Protein AF-A0A371AX26-F1 (afdb_monomer)

InterPro domains:
  IPR028916 Tox-GHH domain [PF15636] (9-78)

Mean predicted aligned error: 9.91 Å

Foldseek 3Di:
DPPLDPLLVQLQLVLLVVQLVLLQVQKHLDQADQQQSVCCVPPSFGADPVRHTWGFAQQFACVVCVVCSNHNQSTDTGDPVLNCLQQVNDPVRGHQADQDPVVSDGDHPPPDDYDGRDMGRHPDRDNPPPDPVVPDDDDDDDDDDDDDDD

Sequence (150 aa):
MSRRTSEASKAIREAWVTEQQLVLEGKGTRDWTPEQQQSIIDKGKSYDDEGKAFEGHHMKSAEAYPEYQGHSKNIQFLSRIEHQEAYGGSYRNHTNGYYDSETHLTIDFGENIYIPCEVIALSNPVTCLSFNEIIEEKPLEQKLERKTNY

pLDDT: mean 82.59, std 17.03, range [38.44, 97.25]

Organism: NCBI:txid1812858

Structure (mmCIF, N/CA/C/O backbone):
data_AF-A0A371AX26-F1
#
_entry.id   AF-A0A371AX26-F1
#
loop_
_atom_site.group_PDB
_atom_site.id
_atom_site.type_symbol
_atom_site.label_atom_id
_atom_site.label_alt_id
_atom_site.label_comp_id
_atom_site.label_asym_id
_atom_site.label_entity_id
_atom_site.label_seq_id
_atom_site.pdbx_PDB_ins_code
_atom_site.Cartn_x
_atom_site.Cartn_y
_atom_site.Cartn_z
_atom_site.occupancy
_atom_site.B_iso_or_equiv
_atom_site.auth_seq_id
_atom_site.auth_comp_id
_atom_site.auth_asym_id
_atom_site.auth_atom_id
_atom_site.pdbx_PDB_model_num
ATOM 1 N N . MET A 1 1 ? 2.929 11.526 -19.292 1.00 38.44 1 MET A N 1
ATOM 2 C CA . MET A 1 1 ? 1.720 10.899 -18.718 1.00 38.44 1 MET A CA 1
ATOM 3 C C . MET A 1 1 ? 2.086 9.465 -18.388 1.00 38.44 1 MET A C 1
ATOM 5 O O . MET A 1 1 ? 2.313 8.710 -19.324 1.00 38.44 1 MET A O 1
ATOM 9 N N . SER A 1 2 ? 2.225 9.115 -17.107 1.00 46.66 2 SER A N 1
ATOM 10 C CA . SER A 1 2 ? 2.471 7.722 -16.711 1.00 46.66 2 SER A CA 1
ATOM 11 C C . SER A 1 2 ? 1.235 6.901 -17.094 1.00 46.66 2 SER A C 1
ATOM 13 O O . SER A 1 2 ? 0.132 7.170 -16.611 1.00 46.66 2 SER A O 1
ATOM 15 N N . ARG A 1 3 ? 1.376 5.977 -18.052 1.00 53.19 3 ARG A N 1
ATOM 16 C CA . ARG A 1 3 ? 0.290 5.073 -18.454 1.00 53.19 3 ARG A CA 1
ATOM 17 C C . ARG A 1 3 ? 0.125 4.031 -17.351 1.00 53.19 3 ARG A C 1
ATOM 19 O O . ARG A 1 3 ? 0.683 2.946 -17.448 1.00 53.19 3 ARG A O 1
ATOM 26 N N . ARG A 1 4 ? -0.643 4.351 -16.303 1.00 61.75 4 ARG A N 1
ATOM 27 C CA . ARG A 1 4 ? -1.151 3.319 -15.388 1.00 61.75 4 ARG A CA 1
ATOM 28 C C . ARG A 1 4 ? -1.922 2.298 -16.224 1.00 61.75 4 ARG A C 1
ATOM 30 O O . ARG A 1 4 ? -2.920 2.638 -16.856 1.00 61.75 4 ARG A O 1
ATOM 37 N N . THR A 1 5 ? -1.422 1.072 -16.268 1.00 79.81 5 THR A N 1
ATOM 38 C CA . THR A 1 5 ? -2.065 -0.032 -16.979 1.00 79.81 5 THR A CA 1
ATOM 39 C C . THR A 1 5 ? -3.224 -0.592 -16.150 1.00 79.81 5 THR A C 1
ATOM 41 O O . THR A 1 5 ? -3.363 -0.308 -14.951 1.00 79.81 5 THR A O 1
ATOM 44 N N . SER A 1 6 ? -4.076 -1.402 -16.785 1.00 85.44 6 SER A N 1
ATOM 45 C CA . SER A 1 6 ? -5.103 -2.177 -16.079 1.00 85.44 6 SER A CA 1
ATOM 46 C C . SER A 1 6 ? -4.484 -3.063 -14.995 1.00 85.44 6 SER A C 1
ATOM 48 O O . SER A 1 6 ? -5.021 -3.124 -13.892 1.00 85.44 6 SER A O 1
ATOM 50 N N . GLU A 1 7 ? -3.325 -3.663 -15.281 1.00 87.81 7 GLU A N 1
ATOM 51 C CA . GLU A 1 7 ? -2.586 -4.532 -14.361 1.00 87.81 7 GLU A CA 1
ATOM 52 C C . GLU A 1 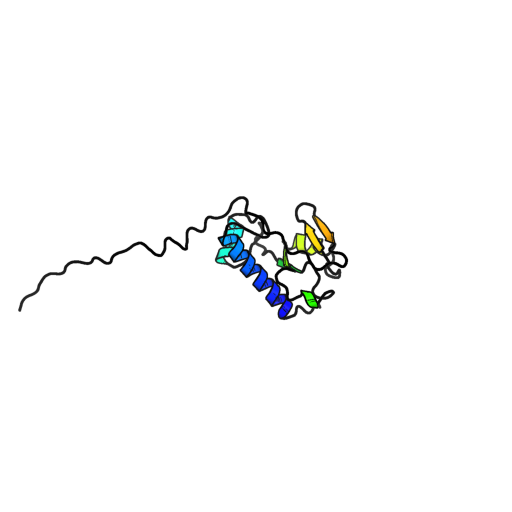7 ? -2.070 -3.770 -13.139 1.00 87.81 7 GLU A C 1
ATOM 54 O O . GLU A 1 7 ? -2.279 -4.211 -12.013 1.00 87.81 7 GLU A O 1
ATOM 59 N N . ALA A 1 8 ? -1.496 -2.577 -13.326 1.00 87.69 8 ALA A N 1
ATOM 60 C CA . ALA A 1 8 ? -1.052 -1.742 -12.209 1.00 87.69 8 ALA A CA 1
ATOM 61 C C . ALA A 1 8 ? -2.208 -1.346 -11.280 1.00 87.69 8 ALA A C 1
ATOM 63 O O . ALA A 1 8 ? -2.081 -1.350 -10.056 1.00 87.69 8 ALA A O 1
ATOM 64 N N . SER A 1 9 ? -3.367 -1.034 -11.863 1.00 90.25 9 SER A N 1
ATOM 65 C CA . SER A 1 9 ? -4.567 -0.704 -11.090 1.00 90.25 9 SER A CA 1
ATOM 66 C C . SER A 1 9 ? -5.140 -1.925 -10.367 1.00 90.25 9 SER A C 1
ATOM 68 O O . SER A 1 9 ? -5.666 -1.794 -9.263 1.00 90.25 9 SER A O 1
ATOM 70 N N . LYS A 1 10 ? -5.048 -3.108 -10.982 1.00 92.69 10 LYS A N 1
ATOM 71 C CA . LYS A 1 10 ? -5.467 -4.383 -10.396 1.00 92.69 10 LYS A CA 1
ATOM 72 C C . LYS A 1 10 ? -4.582 -4.763 -9.207 1.00 92.69 10 LYS A C 1
ATOM 74 O O . LYS A 1 10 ? -5.131 -5.047 -8.149 1.00 92.69 10 LYS A O 1
ATOM 79 N N . ALA A 1 11 ? -3.261 -4.641 -9.337 1.00 94.06 11 ALA A N 1
ATOM 80 C CA . ALA A 1 11 ? -2.304 -4.913 -8.264 1.00 94.06 11 ALA A CA 1
ATOM 81 C C . ALA A 1 11 ? -2.597 -4.105 -6.992 1.00 94.06 11 ALA A C 1
ATOM 83 O O . ALA A 1 11 ? -2.618 -4.661 -5.898 1.00 94.06 11 ALA A O 1
ATOM 84 N N . ILE A 1 12 ? -2.899 -2.808 -7.134 1.00 94.19 12 ILE A N 1
ATOM 85 C CA . ILE A 1 12 ? -3.250 -1.940 -5.999 1.00 94.19 12 ILE A CA 1
ATOM 86 C C . ILE A 1 12 ? -4.543 -2.408 -5.320 1.00 94.19 12 ILE A C 1
ATOM 88 O O . ILE A 1 12 ? -4.633 -2.404 -4.095 1.00 94.19 12 ILE A O 1
ATOM 92 N N . ARG A 1 13 ? -5.560 -2.806 -6.095 1.00 94.62 13 ARG A N 1
ATOM 93 C CA . ARG A 1 13 ? -6.820 -3.314 -5.525 1.00 94.62 13 ARG A CA 1
ATOM 94 C C . ARG A 1 13 ? -6.598 -4.622 -4.776 1.00 94.62 13 ARG A C 1
ATOM 96 O O . ARG A 1 13 ? -7.100 -4.770 -3.672 1.00 94.62 13 ARG A O 1
ATOM 103 N N . GLU A 1 14 ? -5.842 -5.544 -5.363 1.00 96.00 14 GLU A N 1
ATOM 104 C CA . GLU A 1 14 ? -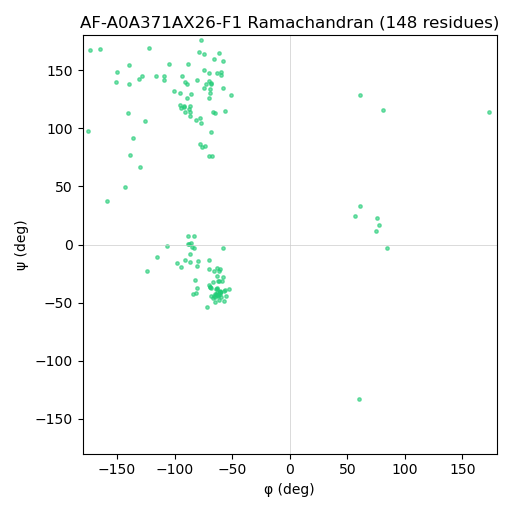5.504 -6.823 -4.735 1.00 96.00 14 GLU A CA 1
ATOM 105 C C . GLU A 1 14 ? -4.672 -6.633 -3.462 1.00 96.00 14 GLU A C 1
ATOM 107 O O . GLU A 1 14 ? -4.901 -7.332 -2.476 1.00 96.00 14 GLU A O 1
ATOM 112 N N . ALA A 1 15 ? -3.761 -5.656 -3.452 1.00 96.50 15 ALA A N 1
ATOM 113 C CA . ALA A 1 15 ? -3.012 -5.287 -2.257 1.00 96.50 15 ALA A CA 1
ATOM 114 C C . ALA A 1 15 ? -3.953 -4.804 -1.144 1.00 96.50 15 ALA A C 1
ATOM 116 O O . ALA A 1 15 ? -3.862 -5.301 -0.030 1.00 96.50 15 ALA A O 1
ATOM 117 N N . TRP A 1 16 ? -4.905 -3.909 -1.441 1.00 97.25 16 TRP A N 1
ATOM 118 C CA . TRP A 1 16 ? -5.884 -3.441 -0.446 1.00 97.25 16 TRP A CA 1
ATOM 119 C C . TRP A 1 16 ? -6.797 -4.557 0.076 1.00 97.25 16 TRP A C 1
ATOM 121 O O . TRP A 1 16 ? -7.101 -4.585 1.263 1.00 97.25 16 TRP A O 1
ATOM 131 N N . VAL A 1 17 ? -7.220 -5.491 -0.784 1.00 96.44 17 VAL A N 1
ATOM 132 C CA . VAL A 1 17 ? -8.010 -6.661 -0.356 1.00 96.44 17 VAL A CA 1
ATOM 133 C C . VAL A 1 17 ? -7.198 -7.558 0.579 1.00 96.44 17 VAL A C 1
ATOM 135 O O . VAL A 1 17 ? -7.716 -8.012 1.597 1.00 96.44 17 VAL A O 1
ATOM 138 N N . THR A 1 18 ? -5.925 -7.789 0.255 1.00 95.69 18 THR A N 1
ATOM 139 C CA . THR A 1 18 ? -5.011 -8.553 1.118 1.00 95.69 18 THR A CA 1
ATOM 140 C C . THR A 1 18 ? -4.820 -7.837 2.455 1.00 95.69 18 THR A C 1
ATOM 142 O O . THR A 1 18 ? -4.917 -8.466 3.503 1.00 95.69 18 THR A O 1
ATOM 145 N N . GLU A 1 19 ? -4.633 -6.515 2.435 1.00 96.69 19 GLU A N 1
ATOM 146 C CA . GLU A 1 19 ? -4.493 -5.702 3.645 1.00 96.69 19 GLU A CA 1
ATOM 147 C C . GLU A 1 19 ? -5.736 -5.779 4.531 1.00 96.69 19 GLU A C 1
ATOM 149 O O . GLU A 1 19 ? -5.630 -5.954 5.739 1.00 96.69 19 GLU A O 1
ATOM 154 N N . GLN A 1 20 ? -6.926 -5.721 3.933 1.00 95.19 20 GLN A N 1
ATOM 155 C CA . GLN A 1 20 ? -8.181 -5.866 4.662 1.00 95.19 20 GLN A CA 1
ATOM 156 C C . GLN A 1 20 ? -8.285 -7.224 5.367 1.00 95.19 20 GLN A C 1
ATOM 158 O O . GLN A 1 20 ? -8.720 -7.278 6.515 1.00 95.19 20 GLN A O 1
ATOM 163 N N . GLN A 1 21 ? -7.859 -8.313 4.719 1.00 94.81 21 GLN A N 1
ATOM 164 C CA . GLN A 1 21 ? -7.816 -9.638 5.347 1.00 94.81 21 GLN A CA 1
ATOM 165 C C . GLN A 1 21 ? -6.816 -9.691 6.504 1.00 94.81 21 GLN A C 1
ATOM 167 O O . GLN A 1 21 ? -7.147 -10.218 7.562 1.00 94.81 21 GLN A O 1
ATOM 172 N N . LEU A 1 22 ? -5.626 -9.106 6.334 1.00 94.62 22 LEU A N 1
ATOM 173 C CA . LEU A 1 22 ? -4.630 -9.030 7.403 1.00 94.62 22 LEU A CA 1
ATOM 174 C C . LEU A 1 22 ? -5.178 -8.273 8.615 1.00 94.62 22 LEU A C 1
ATOM 176 O O . LEU A 1 22 ? -5.060 -8.770 9.734 1.00 94.62 22 LEU A O 1
ATOM 180 N N . VAL A 1 23 ? -5.840 -7.133 8.394 1.00 95.12 23 VAL A N 1
ATOM 181 C CA . VAL A 1 23 ? -6.430 -6.326 9.472 1.00 95.12 23 VAL A CA 1
ATOM 182 C C . VAL A 1 23 ? -7.486 -7.117 10.246 1.00 95.12 23 VAL A C 1
ATOM 184 O O . VAL A 1 23 ? -7.486 -7.080 11.474 1.00 95.12 23 VAL A O 1
ATOM 187 N N . LEU A 1 24 ? -8.324 -7.905 9.562 1.00 92.00 24 LEU A N 1
ATOM 188 C CA . LEU A 1 24 ? -9.292 -8.800 10.215 1.00 92.00 24 LEU A CA 1
ATOM 189 C C . LEU A 1 24 ? -8.623 -9.897 11.067 1.00 92.00 24 LEU A C 1
ATOM 191 O O . LEU A 1 24 ? -9.215 -10.366 12.036 1.00 92.00 24 LEU A O 1
ATOM 195 N N . GLU A 1 25 ? -7.393 -10.297 10.734 1.00 93.06 25 GLU A N 1
ATOM 196 C CA . GLU A 1 25 ? -6.574 -11.228 11.524 1.00 93.06 25 GLU A CA 1
ATOM 197 C C . GLU A 1 25 ? -5.760 -10.543 12.641 1.00 93.06 25 GLU A C 1
ATOM 199 O O . GLU A 1 25 ? -4.999 -11.215 13.342 1.00 93.06 25 GLU A O 1
ATOM 204 N N . GLY A 1 26 ? -5.875 -9.220 12.807 1.00 93.38 26 GLY A N 1
ATOM 205 C CA . GLY A 1 26 ? -5.063 -8.445 13.750 1.00 93.38 26 GLY A CA 1
ATOM 206 C C . GLY A 1 26 ? -3.622 -8.202 13.280 1.00 93.38 26 GLY A C 1
ATOM 207 O O . GLY A 1 26 ? -2.726 -7.985 14.099 1.00 93.38 26 GLY A O 1
ATOM 208 N N . LYS A 1 27 ? -3.378 -8.265 11.969 1.00 95.81 27 LYS A N 1
ATOM 209 C CA . LYS A 1 27 ? -2.078 -8.043 11.319 1.00 95.81 27 LYS A CA 1
ATOM 210 C C . LYS A 1 27 ? -2.167 -6.912 10.293 1.00 95.81 27 LYS A C 1
ATOM 212 O O . LYS A 1 27 ? -3.250 -6.481 9.921 1.00 95.81 27 LYS A O 1
ATOM 217 N N . GLY A 1 28 ? -1.034 -6.454 9.786 1.00 95.12 28 GLY A N 1
ATOM 218 C CA . GLY A 1 28 ? -0.994 -5.472 8.704 1.00 95.12 28 GLY A CA 1
ATOM 219 C C . GLY A 1 28 ? 0.381 -5.392 8.062 1.00 95.12 28 GLY A C 1
ATOM 220 O O . GLY A 1 28 ? 1.347 -5.939 8.589 1.00 95.12 28 GLY A O 1
ATOM 221 N N . THR A 1 29 ? 0.475 -4.716 6.921 1.00 94.31 29 THR A N 1
ATOM 222 C CA . THR A 1 29 ? 1.765 -4.303 6.338 1.00 94.31 29 THR A CA 1
ATOM 223 C C . THR A 1 29 ? 2.248 -2.959 6.885 1.00 94.31 29 THR A C 1
ATOM 225 O O . THR A 1 29 ? 3.383 -2.554 6.642 1.00 94.31 29 THR A O 1
ATOM 228 N N . ARG A 1 30 ? 1.391 -2.274 7.649 1.00 93.81 30 ARG A N 1
ATOM 229 C CA . ARG A 1 30 ? 1.693 -1.087 8.447 1.00 93.81 30 ARG A CA 1
ATOM 230 C C . ARG A 1 30 ? 0.955 -1.184 9.781 1.00 93.81 30 ARG A C 1
ATOM 232 O O . ARG A 1 30 ? -0.078 -1.850 9.867 1.00 93.81 30 ARG A O 1
ATOM 239 N N . ASP A 1 31 ? 1.473 -0.518 10.810 1.00 94.06 31 ASP A N 1
ATOM 240 C CA . ASP A 1 31 ? 0.805 -0.445 12.109 1.00 94.06 31 ASP A CA 1
ATOM 241 C C . ASP A 1 31 ? -0.329 0.585 12.046 1.00 94.06 31 ASP A C 1
ATOM 243 O O . ASP A 1 31 ? -0.144 1.780 12.280 1.00 94.06 31 ASP A O 1
ATOM 247 N N . TRP A 1 32 ? -1.497 0.126 11.602 1.00 95.38 32 TRP A N 1
ATOM 248 C CA . TRP A 1 32 ? -2.687 0.953 11.442 1.00 95.38 32 TRP A CA 1
ATOM 249 C C . TRP A 1 32 ? -3.298 1.311 12.796 1.00 95.38 32 TRP A C 1
ATOM 251 O O . TRP A 1 32 ? -3.476 0.442 13.652 1.00 95.38 32 TRP A O 1
ATOM 261 N N . THR A 1 33 ? -3.730 2.561 12.972 1.00 94.94 33 THR A N 1
ATOM 262 C CA . THR A 1 33 ? -4.526 2.935 14.153 1.00 94.94 33 THR A CA 1
ATOM 263 C C . THR A 1 33 ? -5.893 2.237 14.138 1.00 94.94 33 THR A C 1
ATOM 265 O O . THR A 1 33 ? -6.362 1.831 13.071 1.00 94.94 33 THR A O 1
ATOM 268 N N . PRO A 1 34 ? -6.593 2.111 15.278 1.00 94.25 34 PRO A N 1
ATOM 269 C CA . PRO A 1 34 ? -7.929 1.514 15.310 1.00 94.25 34 PRO A CA 1
ATOM 270 C C . PRO A 1 34 ? -8.928 2.147 14.323 1.00 94.25 34 PRO A C 1
ATOM 272 O O . PRO A 1 34 ? -9.699 1.448 13.667 1.00 94.25 34 PRO A O 1
ATOM 275 N N . GLU A 1 35 ? -8.886 3.468 14.151 1.00 93.75 35 GLU A N 1
ATOM 276 C CA . GLU A 1 35 ? -9.745 4.209 13.218 1.00 93.75 35 GLU A CA 1
ATOM 277 C C . GLU A 1 35 ? -9.403 3.897 11.753 1.00 93.75 35 GLU A C 1
ATOM 279 O O . GLU A 1 35 ? -10.288 3.784 10.891 1.00 93.75 35 GLU A O 1
ATOM 284 N N . GLN A 1 36 ? -8.110 3.732 11.468 1.00 96.06 36 GLN A N 1
ATOM 285 C CA . GLN A 1 36 ? -7.604 3.330 10.161 1.00 96.06 36 GLN A CA 1
ATOM 286 C C . GLN A 1 36 ? -7.983 1.886 9.844 1.00 96.06 36 GLN A C 1
ATOM 288 O O . GLN A 1 36 ? -8.480 1.621 8.751 1.00 96.06 36 GLN A O 1
ATOM 293 N N . GLN A 1 37 ? -7.836 0.975 10.808 1.00 95.50 37 GLN A N 1
ATOM 294 C CA . GLN A 1 37 ? -8.266 -0.417 10.689 1.00 95.50 37 GLN A CA 1
ATOM 295 C C . GLN A 1 37 ? -9.761 -0.501 10.370 1.00 95.50 37 GLN A C 1
ATOM 297 O O . GLN A 1 37 ? -10.143 -1.145 9.394 1.00 95.50 37 GLN A O 1
ATOM 302 N N . GLN A 1 38 ? -10.605 0.223 11.114 1.00 93.88 38 GLN A N 1
ATOM 303 C CA . GLN A 1 38 ? -12.046 0.268 10.856 1.00 93.88 38 GLN A CA 1
ATOM 304 C C . GLN A 1 38 ? -12.357 0.811 9.454 1.00 93.88 38 GLN A C 1
ATOM 306 O O . GLN A 1 38 ? -13.194 0.267 8.738 1.00 93.88 38 GLN A O 1
ATOM 311 N N . SER A 1 39 ? -11.635 1.842 9.007 1.00 94.50 39 SER A N 1
ATOM 312 C CA . SER A 1 39 ? -11.781 2.369 7.645 1.00 94.50 39 SER A CA 1
ATOM 313 C C . SER A 1 39 ? -11.368 1.355 6.573 1.00 94.50 39 SER A C 1
ATOM 315 O O . SER A 1 39 ? -12.039 1.247 5.544 1.00 94.50 39 SER A O 1
ATOM 317 N N . ILE A 1 40 ? -10.308 0.577 6.808 1.00 95.50 40 ILE A N 1
ATOM 318 C CA . ILE A 1 40 ? -9.898 -0.517 5.920 1.00 95.50 40 ILE A CA 1
ATOM 319 C C . ILE A 1 40 ? -10.994 -1.586 5.860 1.00 95.50 40 ILE A C 1
ATOM 321 O O . ILE A 1 40 ? -11.340 -2.038 4.770 1.00 95.50 40 ILE A O 1
ATOM 325 N N . ILE A 1 41 ? -11.584 -1.956 6.993 1.00 93.56 41 ILE A N 1
ATOM 326 C CA . ILE A 1 41 ? -12.657 -2.956 7.058 1.00 93.56 41 ILE A CA 1
ATOM 327 C C . ILE A 1 41 ? -13.913 -2.466 6.324 1.00 93.56 41 ILE A C 1
ATOM 329 O O . ILE A 1 41 ? -14.419 -3.161 5.445 1.00 93.56 41 ILE A O 1
ATOM 333 N N . ASP A 1 42 ? -14.372 -1.246 6.603 1.00 92.94 42 ASP A N 1
ATOM 334 C CA . ASP A 1 42 ? -15.652 -0.744 6.088 1.00 92.94 42 ASP A CA 1
ATOM 335 C C . ASP A 1 42 ? -15.571 -0.237 4.643 1.00 92.94 42 ASP A C 1
ATOM 337 O O . ASP A 1 42 ? -16.517 -0.372 3.864 1.00 92.94 42 ASP A O 1
ATOM 341 N N . LYS A 1 43 ? -14.454 0.403 4.280 1.00 93.69 43 LYS A N 1
ATOM 342 C CA . LYS A 1 43 ? -14.291 1.131 3.008 1.00 93.69 43 LYS A CA 1
ATOM 343 C C . LYS A 1 43 ? -13.241 0.506 2.090 1.00 93.69 43 LYS A C 1
ATOM 345 O O . LYS A 1 43 ? -13.123 0.927 0.938 1.00 93.69 43 LYS A O 1
ATOM 350 N N . GLY A 1 44 ? -12.456 -0.452 2.584 1.00 94.06 44 GLY A N 1
ATOM 351 C CA . GLY A 1 44 ? -11.350 -1.067 1.845 1.00 94.06 44 GLY A CA 1
ATOM 352 C C . GLY A 1 44 ? -10.105 -0.183 1.723 1.00 94.06 44 GLY A C 1
ATOM 353 O O . GLY A 1 44 ? -9.248 -0.479 0.893 1.00 94.06 44 GLY A O 1
ATOM 354 N N . LYS A 1 45 ? -10.023 0.929 2.473 1.00 95.50 45 LYS A N 1
ATOM 355 C CA . LYS A 1 45 ? -8.890 1.871 2.460 1.00 95.50 45 LYS A CA 1
ATOM 356 C C . LYS A 1 45 ? -8.699 2.566 3.803 1.00 95.50 45 LYS A C 1
ATOM 358 O O . LYS A 1 45 ? -9.672 2.890 4.478 1.00 95.50 45 LYS A O 1
ATOM 363 N N . SER A 1 46 ? -7.446 2.885 4.108 1.00 95.62 46 SER A N 1
ATOM 364 C CA . SER A 1 46 ? -7.065 3.728 5.243 1.00 95.62 46 SER A CA 1
ATOM 365 C C . SER A 1 46 ? -7.042 5.215 4.874 1.00 95.62 46 SER A C 1
ATOM 367 O O . SER A 1 46 ? -6.837 5.569 3.706 1.00 95.62 46 SER A O 1
ATOM 369 N N . TYR A 1 47 ? -7.216 6.079 5.873 1.00 94.56 47 TYR A N 1
ATOM 370 C CA . TYR A 1 47 ? -7.168 7.536 5.750 1.00 94.56 47 TYR A CA 1
ATOM 371 C C . TYR A 1 47 ? -6.252 8.121 6.833 1.00 94.56 47 TYR A C 1
ATOM 373 O O . TYR A 1 47 ? -6.209 7.605 7.948 1.00 94.56 47 TYR A O 1
ATOM 381 N N . ASP A 1 48 ? -5.498 9.164 6.496 1.00 91.25 48 ASP A N 1
ATOM 382 C CA . ASP A 1 48 ? -4.676 9.911 7.451 1.00 91.25 48 ASP A CA 1
ATOM 383 C C . ASP A 1 48 ? -5.523 10.865 8.314 1.00 91.25 48 ASP A C 1
ATOM 385 O O . ASP A 1 48 ? -6.734 11.009 8.109 1.00 91.25 48 ASP A O 1
ATOM 389 N N . ASP A 1 49 ? -4.881 11.531 9.277 1.00 88.56 49 ASP A N 1
ATOM 390 C CA . ASP A 1 49 ? -5.532 12.458 10.217 1.00 88.56 49 ASP A CA 1
ATOM 391 C C . ASP A 1 49 ? -6.156 13.685 9.524 1.00 88.56 49 ASP A C 1
ATOM 393 O O . ASP A 1 49 ? -7.051 14.333 10.068 1.00 88.56 49 ASP A O 1
ATOM 397 N N . GLU A 1 50 ? -5.722 13.999 8.299 1.00 89.00 50 GLU A N 1
ATOM 398 C CA . GLU A 1 50 ? -6.298 15.056 7.462 1.00 89.00 50 GLU A CA 1
ATOM 399 C C . GLU A 1 50 ? -7.471 14.551 6.598 1.00 89.00 50 GLU A C 1
ATOM 401 O O . GLU A 1 50 ? -8.056 15.313 5.820 1.00 89.00 50 GLU A O 1
ATOM 406 N N . GLY A 1 51 ? -7.826 13.267 6.711 1.00 90.88 51 GLY A N 1
ATOM 407 C CA . GLY A 1 51 ? -8.890 12.619 5.952 1.00 90.88 51 GLY A CA 1
ATOM 408 C C . GLY A 1 51 ? -8.511 12.276 4.509 1.00 90.88 51 GLY A C 1
ATOM 409 O O . GLY A 1 51 ? -9.398 12.023 3.685 1.00 90.88 51 GLY A O 1
ATOM 410 N N . LYS A 1 52 ? -7.221 12.264 4.159 1.00 93.19 52 LYS A N 1
ATOM 411 C CA . LYS A 1 52 ? -6.744 11.844 2.836 1.00 93.19 52 LYS A CA 1
ATOM 412 C C . LYS A 1 52 ? -6.478 10.346 2.833 1.00 93.19 52 LYS A C 1
ATOM 414 O O . LYS A 1 52 ? -5.931 9.786 3.773 1.00 93.19 52 LYS A O 1
ATOM 419 N N . ALA A 1 53 ? -6.872 9.682 1.752 1.00 94.06 53 ALA A N 1
ATOM 420 C CA . ALA A 1 53 ? -6.656 8.248 1.619 1.00 94.06 53 ALA A CA 1
ATOM 421 C C . ALA A 1 53 ? -5.169 7.931 1.422 1.00 94.06 53 ALA A C 1
ATOM 423 O O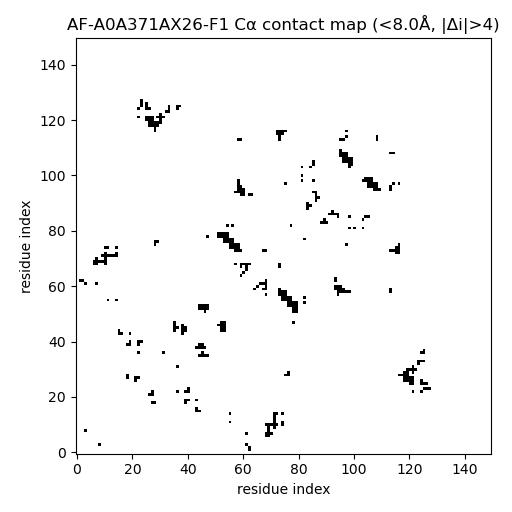 . ALA A 1 53 ? -4.492 8.604 0.641 1.00 94.06 53 ALA A O 1
ATOM 424 N N . PHE A 1 54 ? -4.707 6.851 2.049 1.00 95.69 54 PHE A N 1
ATOM 425 C CA . PHE A 1 54 ? -3.417 6.252 1.724 1.00 95.69 54 PHE A CA 1
ATOM 426 C C . PHE A 1 54 ? -3.420 5.738 0.277 1.00 95.69 54 PHE A C 1
ATOM 428 O O . PHE A 1 54 ? -4.439 5.288 -0.264 1.00 95.69 54 PHE A O 1
ATOM 435 N N . GLU A 1 55 ? -2.259 5.802 -0.363 1.00 93.81 55 GLU A N 1
ATOM 436 C CA . GLU A 1 55 ? -2.051 5.405 -1.746 1.00 93.81 55 GLU A CA 1
ATOM 437 C C . GLU A 1 55 ? -1.221 4.121 -1.823 1.00 93.81 55 GLU A C 1
ATOM 439 O O . GLU A 1 55 ? -0.271 3.926 -1.071 1.00 93.81 55 GLU A O 1
ATOM 444 N N . GLY A 1 56 ? -1.578 3.240 -2.762 1.00 94.12 56 GLY A N 1
ATOM 445 C CA . GLY A 1 56 ? -0.740 2.097 -3.116 1.00 94.12 56 GLY A CA 1
ATOM 446 C C . GLY A 1 56 ? 0.414 2.563 -3.999 1.00 94.12 56 GLY A C 1
ATOM 447 O O . GLY A 1 56 ? 0.206 2.854 -5.180 1.00 94.12 56 GLY A O 1
ATOM 448 N N . HIS A 1 57 ? 1.601 2.650 -3.415 1.00 92.94 57 HIS A N 1
ATOM 449 C CA . HIS A 1 57 ? 2.854 2.982 -4.068 1.00 92.94 57 HIS A CA 1
ATOM 450 C C . HIS A 1 57 ? 3.507 1.728 -4.657 1.00 92.94 57 HIS A C 1
ATOM 452 O O . HIS A 1 57 ? 3.690 0.730 -3.966 1.00 92.94 57 HIS A O 1
ATOM 458 N N . HIS A 1 58 ? 3.889 1.779 -5.933 1.00 93.12 58 HIS A N 1
ATOM 459 C CA . HIS A 1 58 ? 4.710 0.740 -6.556 1.00 93.12 58 HIS A CA 1
ATOM 460 C C . HIS A 1 58 ? 6.173 0.916 -6.131 1.00 93.12 58 HIS A C 1
ATOM 462 O O . HIS A 1 58 ? 6.837 1.837 -6.612 1.00 93.12 58 HIS A O 1
ATOM 468 N N . MET A 1 59 ? 6.683 0.015 -5.287 1.00 92.38 59 MET A N 1
ATOM 469 C CA . MET A 1 59 ? 8.060 0.080 -4.772 1.00 92.38 59 MET A CA 1
ATOM 470 C C . MET A 1 59 ? 9.097 -0.039 -5.901 1.00 92.38 59 MET A C 1
ATOM 472 O O . MET A 1 59 ? 10.035 0.755 -5.990 1.00 92.38 59 MET A O 1
ATOM 476 N N . LYS A 1 60 ? 8.892 -0.983 -6.831 1.00 91.19 60 LYS A N 1
ATOM 477 C CA . LYS A 1 60 ? 9.506 -0.950 -8.168 1.00 91.19 60 LYS A CA 1
ATOM 478 C C . LYS A 1 60 ? 8.543 -0.292 -9.146 1.00 91.19 60 LYS A C 1
ATOM 480 O O . LYS A 1 60 ? 7.456 -0.822 -9.391 1.00 91.19 60 LYS A O 1
ATOM 485 N N . SER A 1 61 ? 8.959 0.838 -9.716 1.00 87.62 61 SER A N 1
ATOM 486 C CA . SER A 1 61 ? 8.170 1.636 -10.656 1.00 87.62 61 SER A CA 1
ATOM 487 C C . SER A 1 61 ? 7.605 0.789 -11.796 1.00 87.62 61 SER A C 1
ATOM 489 O O . SER A 1 61 ? 8.347 0.115 -12.506 1.00 87.62 61 SER A O 1
ATOM 491 N N . ALA A 1 62 ? 6.296 0.897 -12.030 1.00 85.81 62 ALA A N 1
ATOM 492 C CA . ALA A 1 62 ? 5.612 0.212 -13.127 1.00 85.81 62 ALA A CA 1
ATOM 493 C C . ALA A 1 62 ? 6.125 0.614 -14.525 1.00 85.81 62 ALA A C 1
ATOM 495 O O . ALA A 1 62 ? 5.932 -0.130 -15.483 1.00 85.81 62 ALA A O 1
ATOM 496 N N . GLU A 1 63 ? 6.748 1.792 -14.655 1.00 84.94 63 GLU A N 1
ATOM 497 C CA . GLU A 1 63 ? 7.317 2.271 -15.920 1.00 84.94 63 GLU A CA 1
ATOM 498 C C . GLU A 1 63 ? 8.703 1.675 -16.190 1.00 84.94 63 GLU A C 1
ATOM 500 O O . GLU A 1 63 ? 8.986 1.287 -17.320 1.00 84.94 63 GLU A O 1
ATOM 505 N N . ALA A 1 64 ? 9.545 1.582 -15.156 1.00 85.31 64 ALA A N 1
ATOM 506 C CA . ALA A 1 64 ? 10.899 1.041 -15.272 1.00 85.31 64 ALA A CA 1
ATOM 507 C C . ALA A 1 64 ? 10.928 -0.494 -15.217 1.00 85.31 64 ALA A C 1
ATOM 509 O O . ALA A 1 64 ? 11.780 -1.107 -15.851 1.00 85.31 64 ALA A O 1
ATOM 510 N N . TYR A 1 65 ? 9.981 -1.097 -14.491 1.00 87.50 65 TYR A N 1
ATOM 511 C CA . TYR A 1 65 ? 9.885 -2.538 -14.263 1.00 87.50 65 TYR A CA 1
ATOM 512 C C . TYR A 1 65 ? 8.465 -3.056 -14.560 1.00 87.50 65 TYR A C 1
ATOM 514 O O . TYR A 1 65 ? 7.720 -3.452 -13.649 1.00 87.50 65 TYR A O 1
ATOM 522 N N . PRO A 1 66 ? 8.031 -3.018 -15.833 1.00 88.12 66 PRO A N 1
ATOM 523 C CA . PRO A 1 66 ? 6.683 -3.415 -16.230 1.00 88.12 66 PRO A CA 1
ATOM 524 C C . PRO A 1 66 ? 6.350 -4.879 -15.904 1.00 88.12 66 PRO A C 1
ATOM 526 O O . PRO A 1 66 ? 5.173 -5.215 -15.785 1.00 88.12 66 PRO A O 1
ATOM 529 N N . GLU A 1 67 ? 7.342 -5.749 -15.723 1.00 89.00 67 GLU A N 1
ATOM 530 C CA . GLU A 1 67 ? 7.175 -7.143 -15.307 1.00 89.00 67 GLU A CA 1
ATOM 531 C C . GLU A 1 67 ? 6.617 -7.294 -13.880 1.00 89.00 67 GLU A C 1
ATOM 533 O O . GLU A 1 67 ? 5.998 -8.311 -13.577 1.00 89.00 67 GLU A O 1
ATOM 538 N N . TYR A 1 68 ? 6.772 -6.280 -13.018 1.00 89.06 68 TYR A N 1
ATOM 539 C CA . TYR A 1 68 ? 6.275 -6.297 -11.634 1.00 89.06 68 TYR A CA 1
ATOM 540 C C . TYR A 1 68 ? 5.050 -5.405 -11.410 1.00 89.06 68 TYR A C 1
ATOM 542 O O . TYR A 1 68 ? 4.518 -5.356 -10.300 1.00 89.06 68 TYR A O 1
ATOM 550 N N . GLN A 1 69 ? 4.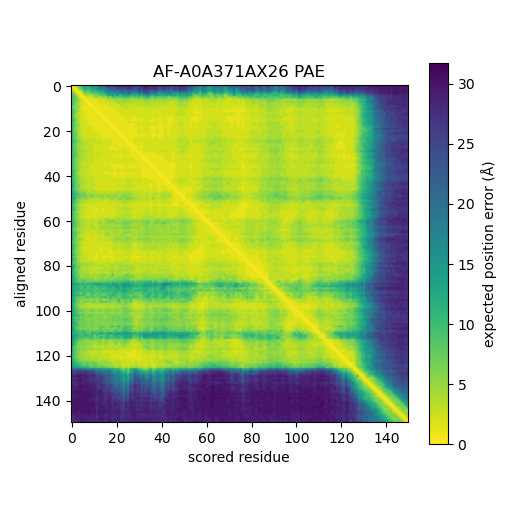573 -4.696 -12.437 1.00 89.00 69 GLN A N 1
ATOM 551 C CA . GLN A 1 69 ? 3.487 -3.720 -12.284 1.00 89.00 69 GLN A CA 1
ATOM 552 C C . GLN A 1 69 ? 2.174 -4.350 -11.792 1.00 89.00 69 GLN A C 1
ATOM 554 O O . GLN A 1 69 ? 1.406 -3.695 -11.093 1.00 89.00 69 GLN A O 1
ATOM 559 N N . GLY A 1 70 ? 1.930 -5.613 -12.164 1.00 90.62 70 GLY A N 1
ATOM 560 C CA . GLY A 1 70 ? 0.741 -6.386 -11.804 1.00 90.62 70 GLY A CA 1
ATOM 561 C C . GLY A 1 70 ? 0.858 -7.131 -10.473 1.00 90.62 70 GLY A C 1
ATOM 562 O O . GLY A 1 70 ? -0.070 -7.835 -10.094 1.00 90.62 70 GLY A O 1
ATOM 563 N N . HIS A 1 71 ? 1.982 -7.017 -9.764 1.00 92.69 71 HIS A N 1
ATOM 564 C CA . HIS A 1 71 ? 2.202 -7.762 -8.530 1.00 92.69 71 HIS A CA 1
ATOM 565 C C . HIS A 1 71 ? 1.731 -6.960 -7.318 1.00 92.69 71 HIS A C 1
ATOM 567 O O . HIS A 1 71 ? 2.337 -5.953 -6.963 1.00 92.69 71 HIS A O 1
ATOM 573 N N . SER A 1 72 ? 0.690 -7.440 -6.635 1.00 93.44 72 SER A N 1
ATOM 574 C CA . SER A 1 72 ? 0.178 -6.821 -5.403 1.00 93.44 72 SER A CA 1
ATOM 575 C C . SER A 1 72 ? 1.228 -6.742 -4.290 1.00 93.44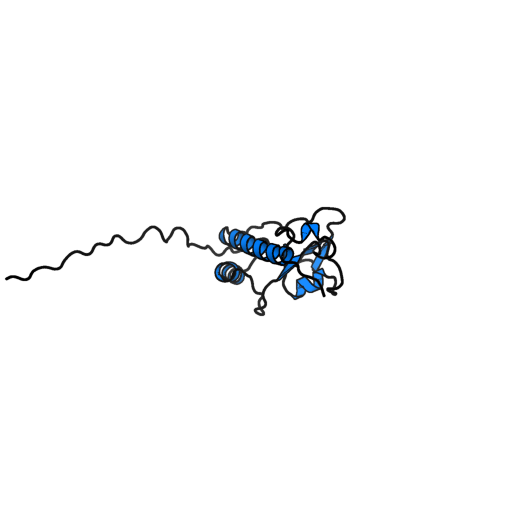 72 SER A C 1
ATOM 577 O O . SER A 1 72 ? 1.254 -5.776 -3.541 1.00 93.44 72 SER A O 1
ATOM 579 N N . LYS A 1 73 ? 2.159 -7.701 -4.227 1.00 93.06 73 LYS A N 1
ATOM 580 C CA . LYS A 1 73 ? 3.275 -7.699 -3.266 1.00 93.06 73 LYS A CA 1
ATOM 581 C C . LYS A 1 73 ? 4.340 -6.623 -3.539 1.00 93.06 73 LYS A C 1
ATOM 583 O O . LYS A 1 73 ? 5.183 -6.394 -2.683 1.00 93.06 73 LYS A O 1
ATOM 588 N N . ASN A 1 74 ? 4.321 -5.987 -4.714 1.00 94.06 74 ASN A N 1
ATOM 589 C CA . ASN A 1 74 ? 5.170 -4.835 -5.052 1.00 94.06 74 ASN A CA 1
ATOM 590 C C . ASN A 1 74 ? 4.511 -3.498 -4.643 1.00 94.06 74 ASN A C 1
ATOM 592 O O . ASN A 1 74 ? 4.985 -2.424 -5.016 1.00 94.06 74 ASN A O 1
ATOM 596 N N . ILE A 1 75 ? 3.385 -3.554 -3.927 1.00 95.25 75 ILE A N 1
ATOM 597 C CA . ILE A 1 75 ? 2.661 -2.382 -3.446 1.00 95.25 75 ILE A CA 1
ATOM 598 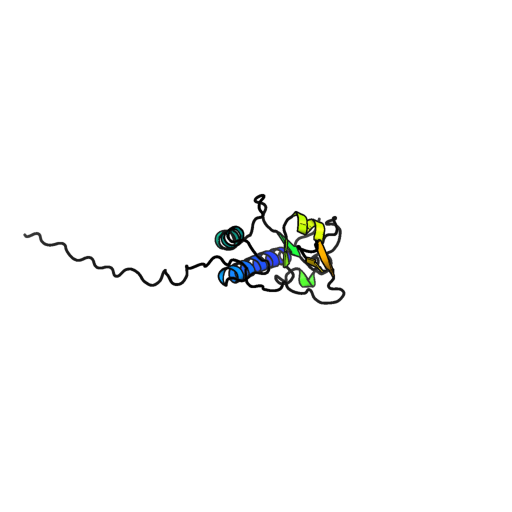C C . ILE A 1 75 ? 2.979 -2.152 -1.973 1.00 95.25 75 ILE A C 1
ATOM 600 O O . ILE A 1 75 ? 2.879 -3.070 -1.166 1.00 95.25 75 ILE A O 1
ATOM 604 N N . GLN A 1 76 ? 3.298 -0.907 -1.644 1.00 95.62 76 GLN A N 1
ATOM 605 C CA . GLN A 1 76 ? 3.401 -0.392 -0.287 1.00 95.62 76 GLN A CA 1
ATOM 606 C C . GLN A 1 76 ? 2.333 0.683 -0.069 1.00 95.62 76 GLN A C 1
ATOM 608 O O . GLN A 1 76 ? 2.041 1.449 -0.987 1.00 95.62 76 GLN A O 1
ATOM 613 N N . PHE A 1 77 ? 1.756 0.784 1.129 1.00 96.12 77 PHE A N 1
ATOM 614 C CA . PHE A 1 77 ? 0.807 1.854 1.448 1.00 96.12 77 PHE A CA 1
ATOM 615 C C . PHE A 1 77 ? 1.504 3.061 2.067 1.00 96.12 77 PHE A C 1
ATOM 617 O O . PHE A 1 77 ? 2.086 2.963 3.146 1.00 96.12 77 PHE A O 1
ATOM 624 N N . LEU A 1 78 ? 1.404 4.204 1.388 1.00 94.19 78 LEU A N 1
ATOM 625 C CA . LEU A 1 78 ? 2.012 5.468 1.796 1.00 94.19 78 LEU A CA 1
ATOM 626 C C . LEU A 1 78 ? 0.963 6.581 1.808 1.00 94.19 78 LEU A C 1
ATOM 628 O O . LEU A 1 78 ? 0.063 6.621 0.966 1.00 94.19 78 LEU A O 1
ATOM 632 N N . SER A 1 79 ? 1.079 7.511 2.748 1.00 93.06 79 SER A N 1
ATOM 633 C CA . SER A 1 79 ? 0.391 8.797 2.676 1.00 93.06 79 SER A CA 1
ATOM 634 C C . SER A 1 79 ? 0.861 9.565 1.441 1.00 93.06 79 SER A C 1
ATOM 636 O O . SER A 1 79 ? 1.892 9.273 0.832 1.00 93.06 79 SER A O 1
ATOM 638 N N . ARG A 1 80 ? 0.121 10.605 1.060 1.00 89.38 80 ARG A N 1
ATOM 639 C CA . ARG A 1 80 ? 0.476 11.403 -0.119 1.00 89.38 80 ARG A CA 1
ATOM 640 C C . ARG A 1 80 ? 1.840 12.097 0.011 1.00 89.38 80 ARG A C 1
ATOM 642 O O . ARG A 1 80 ? 2.504 12.310 -1.002 1.00 89.38 80 ARG A O 1
ATOM 649 N N . ILE A 1 81 ? 2.228 12.464 1.233 1.00 88.88 81 ILE A N 1
ATOM 650 C CA . ILE A 1 81 ? 3.515 13.108 1.518 1.00 88.88 81 ILE A CA 1
ATOM 651 C C . ILE A 1 81 ? 4.638 12.080 1.369 1.00 88.88 81 ILE A C 1
ATOM 653 O O . ILE A 1 81 ? 5.519 12.269 0.535 1.00 88.88 81 ILE A O 1
ATOM 657 N N . GLU A 1 82 ? 4.536 10.948 2.070 1.00 91.94 82 GLU A N 1
ATOM 658 C CA . GLU A 1 82 ? 5.503 9.843 1.981 1.00 91.94 82 GLU A CA 1
ATOM 659 C C . GLU A 1 82 ? 5.644 9.336 0.538 1.00 91.94 82 GLU A C 1
ATOM 661 O O . GLU A 1 82 ? 6.746 9.093 0.057 1.00 91.94 82 GLU A O 1
ATOM 666 N N . HIS A 1 83 ? 4.536 9.249 -0.205 1.00 89.06 83 HIS A N 1
ATOM 667 C CA . HIS A 1 83 ? 4.553 8.840 -1.605 1.00 89.06 83 HIS A CA 1
ATOM 668 C C . HIS A 1 83 ? 5.398 9.789 -2.467 1.00 89.06 83 HIS A C 1
ATOM 670 O O . HIS A 1 83 ? 6.154 9.338 -3.324 1.00 89.06 83 HIS A O 1
ATOM 676 N N . GLN A 1 84 ? 5.312 11.103 -2.243 1.00 86.94 84 GLN A N 1
ATOM 677 C CA . GLN A 1 84 ? 6.151 12.071 -2.949 1.00 86.94 84 GLN A CA 1
ATOM 678 C C . GLN A 1 84 ? 7.626 11.975 -2.530 1.00 86.94 84 GLN A C 1
ATOM 680 O O . GLN A 1 84 ? 8.519 12.150 -3.366 1.00 86.94 84 GLN A O 1
ATOM 685 N N . GLU A 1 85 ? 7.887 11.706 -1.254 1.00 87.50 85 GLU A N 1
ATOM 686 C CA . GLU A 1 85 ? 9.238 11.546 -0.713 1.00 87.50 85 GLU A CA 1
ATOM 687 C C . GLU A 1 85 ? 9.924 10.276 -1.223 1.00 87.50 85 GLU A C 1
ATOM 689 O O . GLU A 1 85 ? 11.101 10.337 -1.573 1.00 87.50 85 GLU A O 1
ATOM 694 N N . ALA A 1 86 ? 9.183 9.179 -1.406 1.00 84.25 86 ALA A N 1
ATOM 695 C CA . ALA A 1 86 ? 9.670 7.952 -2.044 1.00 84.25 86 ALA A CA 1
ATOM 696 C C . ALA A 1 86 ? 10.193 8.194 -3.473 1.00 84.25 86 ALA A C 1
ATOM 698 O O . ALA A 1 86 ? 11.108 7.523 -3.944 1.00 84.25 86 ALA A O 1
ATOM 699 N N . TYR A 1 87 ? 9.667 9.212 -4.158 1.00 82.12 87 TYR A N 1
ATOM 700 C CA . TYR A 1 87 ? 10.168 9.667 -5.455 1.00 82.12 87 TYR A CA 1
ATOM 701 C C . TYR A 1 87 ? 11.372 10.627 -5.363 1.00 82.12 87 TYR A C 1
ATOM 703 O O . TYR A 1 87 ? 11.766 11.222 -6.369 1.00 82.12 87 TYR A O 1
ATOM 711 N N . GLY A 1 88 ? 11.952 10.854 -4.183 1.00 78.81 88 GLY A N 1
ATOM 712 C CA . GLY A 1 88 ? 13.007 11.852 -3.981 1.00 78.81 88 GLY A CA 1
ATOM 713 C C . GLY A 1 88 ? 12.536 13.275 -4.302 1.00 78.81 88 GLY A C 1
ATOM 714 O O . GLY A 1 88 ? 13.289 14.075 -4.856 1.00 78.81 88 GLY A O 1
ATOM 715 N N . GLY A 1 89 ? 11.253 13.570 -4.052 1.00 72.50 89 GLY A N 1
ATOM 716 C CA . GLY A 1 89 ? 10.640 14.879 -4.288 1.00 72.50 89 GLY A CA 1
ATOM 717 C C . GLY A 1 89 ? 10.148 15.134 -5.719 1.00 72.50 89 GLY A C 1
ATOM 718 O O . GLY A 1 89 ? 9.544 16.179 -5.970 1.00 72.50 89 GLY A O 1
ATOM 719 N N . SER A 1 90 ? 10.346 14.200 -6.660 1.00 75.69 90 SER A N 1
ATOM 720 C CA . SER A 1 90 ? 9.920 14.352 -8.059 1.00 75.69 90 SER A CA 1
ATOM 721 C C . SER A 1 90 ? 9.364 13.057 -8.647 1.00 75.69 90 SER A C 1
ATOM 723 O O . SER A 1 90 ? 10.113 12.138 -8.958 1.00 75.69 90 SER A O 1
ATOM 725 N N . TYR A 1 91 ? 8.063 13.037 -8.957 1.00 72.56 91 TYR A N 1
ATOM 726 C CA . TYR A 1 91 ? 7.363 11.926 -9.634 1.00 72.56 91 TYR A CA 1
ATOM 727 C C . TYR A 1 91 ? 7.922 11.534 -11.019 1.00 72.56 91 TYR A C 1
ATOM 729 O O . TYR A 1 91 ? 7.401 10.625 -11.660 1.00 72.56 91 TYR A O 1
ATOM 737 N N . ARG A 1 92 ? 8.930 12.251 -11.534 1.00 75.75 92 ARG A N 1
ATOM 738 C CA . ARG A 1 92 ? 9.663 11.862 -12.750 1.00 75.75 92 ARG A CA 1
ATOM 739 C C . ARG A 1 92 ? 10.727 10.801 -12.479 1.00 75.75 92 ARG A C 1
ATOM 741 O O . ARG A 1 92 ? 11.184 10.171 -13.425 1.00 75.75 92 ARG A O 1
ATOM 748 N N . ASN A 1 93 ? 11.134 10.644 -11.225 1.00 80.19 93 ASN A N 1
ATOM 749 C CA . ASN A 1 93 ? 12.097 9.636 -10.825 1.00 80.19 93 ASN A CA 1
ATOM 750 C C . ASN A 1 93 ? 11.418 8.263 -10.831 1.00 80.19 93 ASN A C 1
ATOM 752 O O . ASN A 1 93 ? 10.214 8.146 -10.611 1.00 80.19 93 ASN A O 1
ATOM 756 N N . HIS A 1 94 ? 12.180 7.210 -11.100 1.00 81.25 94 HIS A N 1
ATOM 757 C CA . HIS A 1 94 ? 11.683 5.844 -10.984 1.00 81.25 94 HIS A CA 1
ATOM 758 C C . HIS A 1 94 ? 12.069 5.292 -9.618 1.00 81.25 94 HIS A C 1
ATOM 760 O O . HIS A 1 94 ? 13.227 5.387 -9.223 1.00 81.25 94 HIS A O 1
ATOM 766 N N . THR A 1 95 ? 11.102 4.724 -8.904 1.00 83.88 95 THR A N 1
ATOM 767 C CA . THR A 1 95 ? 11.343 4.050 -7.628 1.00 83.88 95 THR A CA 1
ATOM 768 C C . THR A 1 95 ? 11.865 2.633 -7.846 1.00 83.88 95 THR A C 1
ATOM 770 O O . THR A 1 95 ? 11.456 1.933 -8.781 1.00 83.88 95 THR A O 1
ATOM 773 N N . ASN A 1 96 ? 12.803 2.231 -6.991 1.00 89.44 96 ASN A N 1
ATOM 774 C CA . ASN A 1 96 ? 13.358 0.881 -6.913 1.00 89.44 96 ASN A CA 1
ATOM 775 C C . ASN A 1 96 ? 13.637 0.513 -5.451 1.00 89.44 96 ASN A C 1
ATOM 777 O O . ASN A 1 96 ? 14.743 0.109 -5.103 1.00 89.44 96 ASN A O 1
ATOM 781 N N . GLY A 1 97 ? 12.665 0.712 -4.571 1.00 88.62 97 GLY A N 1
ATOM 782 C CA . GLY A 1 97 ? 12.923 0.502 -3.158 1.00 88.62 97 GLY A CA 1
ATOM 783 C C . GLY A 1 97 ? 11.704 0.613 -2.271 1.00 88.62 97 GLY A C 1
ATOM 784 O O . GLY A 1 97 ? 10.642 1.071 -2.691 1.00 88.62 97 GLY A O 1
ATOM 785 N N . TYR A 1 98 ? 11.893 0.168 -1.037 1.00 90.94 98 TYR A N 1
ATOM 786 C CA . TYR A 1 98 ? 10.919 0.270 0.038 1.00 90.94 98 TYR A CA 1
ATOM 787 C C . TYR A 1 98 ? 11.126 1.592 0.770 1.00 90.94 98 TYR A C 1
ATOM 789 O O . TYR A 1 98 ? 12.240 1.875 1.210 1.00 90.94 98 TYR A O 1
ATOM 797 N N . TYR A 1 99 ? 10.082 2.403 0.902 1.00 91.94 99 TYR A N 1
ATOM 798 C CA . TYR A 1 99 ? 10.170 3.657 1.642 1.00 91.94 99 TYR A CA 1
ATOM 799 C C . TYR A 1 99 ? 9.895 3.405 3.126 1.00 91.94 99 TYR A C 1
ATOM 801 O O . TYR A 1 99 ? 8.816 2.957 3.495 1.00 91.94 99 TYR A O 1
ATOM 809 N N . ASP A 1 100 ? 10.849 3.695 3.994 1.00 88.81 100 ASP A N 1
ATOM 810 C CA . ASP A 1 100 ? 10.658 3.593 5.433 1.00 88.81 100 ASP A CA 1
ATOM 811 C C . ASP A 1 100 ? 10.090 4.910 5.980 1.00 88.81 100 ASP A C 1
ATOM 813 O O . ASP A 1 100 ? 10.729 5.961 5.906 1.00 88.81 100 ASP A O 1
ATOM 817 N N . SER A 1 101 ? 8.875 4.844 6.527 1.00 85.62 101 SER A N 1
ATOM 818 C CA . SER A 1 101 ? 8.165 5.994 7.088 1.00 85.62 101 SER A CA 1
ATOM 819 C C . SER A 1 101 ? 8.761 6.540 8.380 1.00 85.62 101 SER A C 1
ATOM 821 O O . SER A 1 101 ? 8.477 7.682 8.725 1.00 85.62 101 SER A O 1
ATOM 823 N N . GLU A 1 102 ? 9.551 5.751 9.110 1.00 85.56 102 GLU A N 1
ATOM 824 C CA . GLU A 1 102 ? 10.196 6.209 10.345 1.00 85.56 102 GLU A CA 1
ATOM 825 C C . GLU A 1 102 ? 11.495 6.954 10.045 1.00 85.56 102 GLU A C 1
ATOM 827 O O . GLU A 1 102 ? 11.784 7.994 10.638 1.00 85.56 102 GLU A O 1
ATOM 832 N N . THR A 1 103 ? 12.290 6.427 9.112 1.00 87.75 103 THR A N 1
ATOM 833 C CA . THR A 1 103 ? 13.587 7.017 8.756 1.00 87.75 103 THR A CA 1
ATOM 834 C C . THR A 1 103 ? 13.499 8.027 7.615 1.00 87.75 103 THR A C 1
ATOM 836 O O . THR A 1 103 ? 14.449 8.782 7.403 1.00 87.75 103 THR A O 1
ATOM 839 N N . HIS A 1 104 ? 12.375 8.067 6.891 1.00 85.56 104 HIS A N 1
ATOM 840 C CA . HIS A 1 104 ? 12.178 8.825 5.650 1.00 85.56 104 HIS A CA 1
ATOM 841 C C . HIS A 1 104 ? 13.196 8.470 4.552 1.00 85.56 104 HIS A C 1
ATOM 843 O O . HIS A 1 104 ? 13.492 9.275 3.663 1.00 85.56 104 HIS A O 1
ATOM 849 N N . LEU A 1 105 ? 13.760 7.259 4.608 1.00 85.94 105 LEU A N 1
ATOM 850 C CA . LEU A 1 105 ? 14.735 6.759 3.645 1.00 85.94 105 LEU A CA 1
ATOM 851 C C . LEU A 1 105 ? 14.115 5.674 2.771 1.00 85.94 105 LEU A C 1
ATOM 853 O O . LEU A 1 105 ? 13.319 4.857 3.219 1.00 85.94 105 LEU A O 1
ATOM 857 N N . THR A 1 106 ? 14.518 5.640 1.503 1.00 86.81 106 THR A N 1
ATOM 858 C CA . THR A 1 106 ? 14.164 4.539 0.602 1.00 86.81 106 THR A CA 1
ATOM 859 C C . THR A 1 106 ? 15.287 3.510 0.591 1.00 86.81 106 THR A C 1
ATOM 861 O O . THR A 1 106 ? 16.421 3.825 0.234 1.00 86.81 106 THR A O 1
ATOM 864 N N . ILE A 1 107 ? 14.968 2.278 0.976 1.00 87.00 107 ILE A N 1
ATOM 865 C CA . ILE A 1 107 ? 15.865 1.126 0.924 1.00 87.00 107 ILE A CA 1
ATOM 866 C C . ILE A 1 107 ? 15.855 0.590 -0.510 1.00 87.00 107 ILE A C 1
ATOM 868 O O . ILE A 1 107 ? 14.864 0.005 -0.949 1.00 87.00 107 ILE A O 1
ATOM 872 N N . ASP A 1 108 ? 16.946 0.808 -1.245 1.00 87.62 108 ASP A N 1
ATOM 873 C CA . ASP A 1 108 ? 17.089 0.372 -2.639 1.00 87.62 108 ASP A CA 1
ATOM 874 C C . ASP A 1 108 ? 17.186 -1.161 -2.736 1.00 87.62 108 ASP A C 1
ATOM 876 O O . ASP A 1 108 ? 17.937 -1.805 -1.999 1.00 87.62 108 ASP A O 1
ATOM 880 N N . PHE A 1 109 ? 16.439 -1.757 -3.665 1.00 87.75 109 PHE A N 1
ATOM 881 C CA . PHE A 1 109 ? 16.466 -3.201 -3.919 1.00 87.75 109 PHE A CA 1
ATOM 882 C C . PHE A 1 109 ? 17.661 -3.650 -4.778 1.00 87.75 109 PHE A C 1
ATOM 884 O O . PHE A 1 109 ? 17.948 -4.848 -4.870 1.00 87.75 109 PHE A O 1
ATOM 891 N N . GLY A 1 110 ? 18.359 -2.717 -5.426 1.00 86.44 110 GLY A N 1
ATOM 892 C CA . GLY A 1 110 ? 19.422 -2.984 -6.387 1.00 86.44 110 GLY A CA 1
ATOM 893 C C . GLY A 1 110 ? 18.915 -3.803 -7.575 1.00 86.44 110 GLY A C 1
ATOM 894 O O . GLY A 1 110 ? 17.851 -3.522 -8.137 1.00 86.44 110 GLY A O 1
ATOM 895 N N . GLU A 1 111 ? 19.669 -4.845 -7.933 1.00 82.12 111 GLU A N 1
ATOM 896 C CA . GLU A 1 111 ? 19.320 -5.797 -9.001 1.00 82.12 111 GLU A CA 1
ATOM 897 C C . GLU A 1 111 ? 18.360 -6.909 -8.546 1.00 82.12 111 GLU A C 1
ATOM 899 O O . GLU A 1 111 ? 17.942 -7.740 -9.353 1.00 82.12 111 GLU A O 1
ATOM 904 N N . ASN A 1 112 ? 17.987 -6.944 -7.264 1.00 79.31 112 ASN A N 1
ATOM 905 C CA . ASN A 1 112 ? 17.098 -7.979 -6.754 1.00 79.31 112 ASN A CA 1
ATOM 906 C C . ASN A 1 112 ? 15.640 -7.754 -7.193 1.00 79.31 112 ASN A C 1
ATOM 908 O O . ASN A 1 112 ? 15.212 -6.659 -7.599 1.00 79.31 112 ASN A O 1
ATOM 912 N N . ILE A 1 113 ? 14.845 -8.822 -7.057 1.00 84.00 113 ILE A N 1
ATOM 913 C CA . ILE A 1 113 ? 13.385 -8.702 -7.050 1.00 84.00 113 ILE A CA 1
ATOM 914 C C . ILE A 1 113 ? 12.946 -7.754 -5.922 1.00 84.00 113 ILE A C 1
ATOM 916 O O . ILE A 1 113 ? 13.683 -7.543 -4.958 1.00 84.00 113 ILE A O 1
ATOM 920 N N . TYR A 1 114 ? 11.746 -7.179 -6.041 1.00 85.75 114 TYR A N 1
ATOM 921 C CA . TYR A 1 114 ? 11.187 -6.369 -4.957 1.00 85.75 114 TYR A CA 1
ATOM 922 C C . TYR A 1 114 ? 1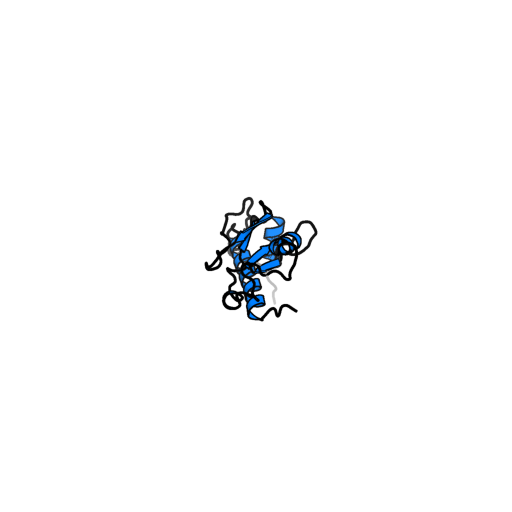1.043 -7.216 -3.687 1.00 85.75 114 TYR A C 1
ATOM 924 O O . TYR A 1 114 ? 10.731 -8.409 -3.756 1.00 85.75 114 TYR A O 1
ATOM 932 N N . ILE A 1 115 ? 11.247 -6.585 -2.535 1.00 87.62 115 ILE A N 1
ATOM 933 C CA . ILE A 1 115 ? 11.008 -7.205 -1.233 1.00 87.62 115 ILE A CA 1
ATOM 934 C C . ILE A 1 115 ? 9.566 -6.859 -0.835 1.00 87.62 115 ILE A C 1
ATOM 936 O O . ILE A 1 115 ? 9.245 -5.673 -0.761 1.00 87.62 115 ILE A O 1
ATOM 940 N N . PRO A 1 116 ? 8.669 -7.847 -0.645 1.00 89.56 116 PRO A N 1
ATOM 941 C CA . PRO A 1 116 ? 7.314 -7.579 -0.170 1.00 89.56 116 PRO A CA 1
ATOM 942 C C . PRO A 1 116 ? 7.324 -6.898 1.199 1.00 89.56 116 PRO A C 1
ATOM 944 O O . PRO A 1 116 ? 8.194 -7.197 2.015 1.00 89.56 116 PRO A O 1
ATOM 947 N N . CYS A 1 117 ? 6.332 -6.049 1.473 1.00 91.12 117 CYS A N 1
ATOM 948 C CA . CYS A 1 117 ? 6.157 -5.477 2.806 1.00 91.12 117 CYS A CA 1
ATOM 949 C C . CYS A 1 117 ? 5.980 -6.592 3.847 1.00 91.12 117 CYS A C 1
ATOM 951 O O . CYS A 1 117 ? 5.240 -7.556 3.621 1.00 91.12 117 CYS A O 1
ATOM 953 N N . GLU A 1 118 ? 6.674 -6.462 4.976 1.00 90.94 118 GLU A N 1
ATOM 954 C CA . GLU A 1 118 ? 6.582 -7.426 6.065 1.00 90.94 118 GLU A CA 1
ATOM 955 C C . GLU A 1 118 ? 5.199 -7.368 6.714 1.00 90.94 118 GLU A C 1
ATOM 957 O O . GLU A 1 118 ? 4.627 -6.298 6.912 1.00 90.94 118 GLU A O 1
ATOM 962 N N . VAL A 1 119 ? 4.653 -8.539 7.039 1.00 93.69 119 VAL A N 1
ATOM 963 C CA . VAL A 1 119 ? 3.396 -8.635 7.781 1.00 93.69 119 VAL A CA 1
ATOM 964 C C . VAL A 1 119 ? 3.725 -8.574 9.265 1.00 93.69 119 VAL A C 1
ATOM 966 O O . VAL A 1 119 ? 4.339 -9.495 9.806 1.00 93.69 119 VAL A O 1
ATOM 969 N N . ILE A 1 120 ? 3.287 -7.505 9.916 1.00 93.69 120 ILE A N 1
ATOM 970 C CA . ILE A 1 120 ? 3.466 -7.266 11.345 1.00 93.69 120 ILE A CA 1
ATOM 971 C C . ILE A 1 120 ? 2.159 -7.509 12.104 1.00 93.69 120 ILE A C 1
ATOM 973 O O . ILE A 1 120 ? 1.066 -7.431 11.541 1.00 93.69 120 ILE A O 1
ATOM 977 N N . ALA A 1 121 ? 2.267 -7.828 13.394 1.00 94.38 121 ALA A N 1
ATOM 978 C CA . ALA A 1 121 ? 1.116 -7.800 14.291 1.00 94.38 121 ALA A CA 1
ATOM 979 C C . ALA A 1 121 ? 0.770 -6.339 14.600 1.00 94.38 121 ALA A C 1
ATOM 981 O O . ALA A 1 121 ? 1.671 -5.553 14.887 1.00 94.38 121 ALA A O 1
ATOM 982 N N . LEU A 1 122 ? -0.514 -5.985 14.538 1.00 93.75 122 LEU A N 1
ATOM 983 C CA . LEU A 1 122 ? -0.960 -4.630 14.857 1.00 93.75 122 LEU A CA 1
ATOM 984 C C . LEU A 1 122 ? -0.784 -4.370 16.355 1.00 93.75 122 LEU A C 1
ATOM 986 O O . LEU A 1 122 ? -1.113 -5.229 17.176 1.00 93.75 122 LEU A O 1
ATOM 990 N N . SER A 1 123 ? -0.307 -3.179 16.718 1.00 92.75 123 SER A N 1
ATOM 991 C CA . SER A 1 123 ? -0.067 -2.815 18.120 1.00 92.75 123 SER A CA 1
ATOM 992 C C . SER A 1 123 ? -1.363 -2.725 18.928 1.00 92.75 123 SER A C 1
ATOM 994 O O . SER A 1 123 ? -1.384 -3.029 20.121 1.00 92.75 123 SER A O 1
ATOM 996 N N . ASN A 1 124 ? -2.457 -2.312 18.282 1.00 91.69 124 ASN A N 1
ATOM 997 C CA . ASN A 1 124 ? -3.782 -2.209 18.888 1.00 91.69 124 ASN A CA 1
ATOM 998 C C . ASN A 1 124 ? -4.855 -2.723 17.911 1.00 91.69 124 ASN A C 1
ATOM 1000 O O . ASN A 1 124 ? -5.505 -1.914 17.242 1.00 91.69 124 ASN A O 1
ATOM 1004 N N . PRO A 1 125 ? -5.000 -4.051 17.749 1.00 91.00 125 PRO A N 1
ATOM 1005 C CA . PRO A 1 125 ? -5.919 -4.621 16.775 1.00 91.00 125 PRO A CA 1
ATOM 1006 C C . PRO A 1 125 ? -7.369 -4.368 17.196 1.00 91.00 125 PRO A C 1
ATOM 1008 O O . PRO A 1 125 ? -7.759 -4.671 18.327 1.00 91.00 125 PRO A O 1
ATOM 1011 N N . VAL A 1 126 ? -8.195 -3.865 16.278 1.00 88.69 126 VAL A N 1
ATOM 1012 C CA . VAL A 1 126 ? -9.643 -3.851 16.478 1.00 88.69 126 VAL A CA 1
ATOM 1013 C C . VAL A 1 126 ? -10.110 -5.299 16.477 1.00 88.69 126 VAL A C 1
ATOM 1015 O O . VAL A 1 126 ? -9.993 -6.017 15.487 1.00 88.69 126 VAL A O 1
ATOM 1018 N N . THR A 1 127 ? -10.607 -5.777 17.614 1.00 67.31 127 THR A N 1
ATOM 1019 C CA . THR A 1 127 ? -11.216 -7.103 17.666 1.00 67.31 127 THR A CA 1
ATOM 1020 C C . THR A 1 127 ? -12.505 -7.045 16.866 1.00 67.31 127 THR A C 1
ATOM 1022 O O . THR A 1 127 ? -13.542 -6.624 17.380 1.00 67.31 127 THR A O 1
ATOM 1025 N N . CYS A 1 128 ? -12.459 -7.465 15.606 1.00 54.41 128 CYS A N 1
ATOM 1026 C CA . CYS A 1 128 ? -13.660 -7.755 14.839 1.00 54.41 128 CYS A CA 1
ATOM 1027 C C . CYS A 1 128 ? -14.309 -9.022 15.413 1.00 54.41 128 CYS A C 1
ATOM 1029 O O . CYS A 1 128 ? -14.206 -10.113 14.857 1.00 54.41 128 CYS A O 1
AT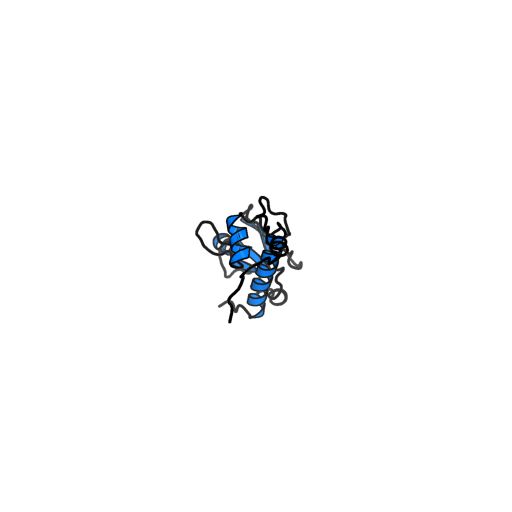OM 1031 N N . LEU A 1 129 ? -14.977 -8.889 16.560 1.00 50.69 129 LEU A N 1
ATOM 1032 C CA . LEU A 1 129 ? -15.984 -9.841 17.016 1.00 50.69 129 LEU A CA 1
ATOM 1033 C C . LEU A 1 129 ? -17.176 -9.745 16.054 1.00 50.69 129 LEU A C 1
ATOM 1035 O O . LEU A 1 129 ? -18.163 -9.086 16.349 1.00 50.69 129 LEU A O 1
ATOM 1039 N N . SER A 1 130 ? -17.074 -10.311 14.850 1.00 51.16 130 SER A N 1
ATOM 1040 C CA . SER A 1 130 ? -18.211 -10.309 13.915 1.00 51.16 130 SER A CA 1
ATOM 1041 C C . SER A 1 130 ? -18.158 -11.391 12.836 1.00 51.16 130 SER A C 1
ATOM 1043 O O . SER A 1 130 ? -18.622 -11.186 11.717 1.00 51.16 130 SER A O 1
ATOM 1045 N N . PHE A 1 131 ? -17.680 -12.591 13.177 1.00 47.38 131 PHE A N 1
ATOM 1046 C CA . PHE A 1 131 ? -18.059 -13.788 12.406 1.00 47.38 131 PHE A CA 1
ATOM 1047 C C . PHE A 1 131 ? -18.698 -14.903 13.242 1.00 47.38 131 PHE A C 1
ATOM 1049 O O . PHE A 1 131 ? -19.493 -15.671 12.708 1.00 47.38 131 PHE A O 1
ATOM 1056 N N . ASN A 1 132 ? -18.451 -14.950 14.558 1.00 42.66 132 ASN A N 1
ATOM 1057 C CA . ASN A 1 132 ? -19.005 -16.002 15.421 1.00 42.66 132 ASN A CA 1
ATOM 1058 C C . ASN A 1 132 ? -20.283 -15.616 16.188 1.00 42.66 132 ASN A C 1
ATOM 1060 O O . ASN A 1 132 ? -20.987 -16.516 16.630 1.00 42.66 132 ASN A O 1
ATOM 1064 N N . GLU A 1 133 ? -20.650 -14.335 16.304 1.00 45.69 133 GLU A N 1
ATOM 1065 C CA . GLU A 1 133 ? -21.892 -13.936 17.004 1.00 45.69 133 GLU A CA 1
ATOM 1066 C C . GLU A 1 133 ? -23.157 -13.976 16.122 1.00 45.69 133 GLU A C 1
ATOM 1068 O O . GLU A 1 133 ? -24.257 -13.749 16.613 1.00 45.69 133 GLU A O 1
ATOM 1073 N N . ILE A 1 134 ? -23.048 -14.306 14.828 1.00 52.00 134 ILE A N 1
ATOM 1074 C CA . ILE A 1 134 ? -24.220 -14.382 13.930 1.00 52.00 134 ILE A CA 1
ATOM 1075 C C . ILE A 1 134 ? -24.904 -15.767 13.977 1.00 52.00 134 ILE A C 1
ATOM 1077 O O . ILE A 1 134 ? -26.043 -15.895 13.529 1.00 52.00 134 ILE A O 1
ATOM 1081 N N . ILE A 1 135 ? -24.267 -16.812 14.528 1.00 51.00 135 ILE A N 1
ATOM 1082 C CA . ILE A 1 135 ? -24.795 -18.190 14.422 1.00 51.00 135 ILE A CA 1
ATOM 1083 C C . ILE A 1 135 ? -25.663 -18.641 15.607 1.00 51.00 135 ILE A C 1
ATOM 1085 O O . ILE A 1 135 ? -26.493 -19.529 15.425 1.00 51.00 135 ILE A O 1
ATOM 1089 N N . GLU A 1 136 ? -25.606 -18.018 16.779 1.00 47.53 136 GLU A N 1
ATOM 1090 C CA . GLU A 1 136 ? -26.451 -18.445 17.900 1.00 47.53 136 GLU A CA 1
ATOM 1091 C C . GLU A 1 136 ? -27.070 -17.248 18.606 1.00 47.53 136 GLU A C 1
ATOM 1093 O O . GLU A 1 136 ? -26.462 -16.711 19.509 1.00 47.53 136 GLU A O 1
ATOM 1098 N N . GLU A 1 137 ? -28.270 -16.834 18.188 1.00 49.03 137 GLU A N 1
ATOM 1099 C CA . GLU A 1 137 ? -29.389 -16.507 19.091 1.00 49.03 137 GLU A CA 1
ATOM 1100 C C . GLU A 1 137 ? -30.654 -16.177 18.274 1.00 49.03 137 GLU A C 1
ATOM 1102 O O . GLU A 1 137 ? -30.855 -15.051 17.815 1.00 49.03 137 GLU A O 1
ATOM 1107 N N . LYS A 1 138 ? -31.546 -17.168 18.120 1.00 43.97 138 LYS A N 1
ATOM 1108 C CA . LYS A 1 138 ? -32.942 -17.111 18.613 1.00 43.97 138 LYS A CA 1
ATOM 1109 C C . LYS A 1 138 ? -33.758 -18.327 18.139 1.00 43.97 138 LYS A C 1
ATOM 1111 O O . LYS A 1 138 ? -34.059 -18.432 16.950 1.00 43.97 138 LYS A O 1
ATOM 1116 N N . PRO A 1 139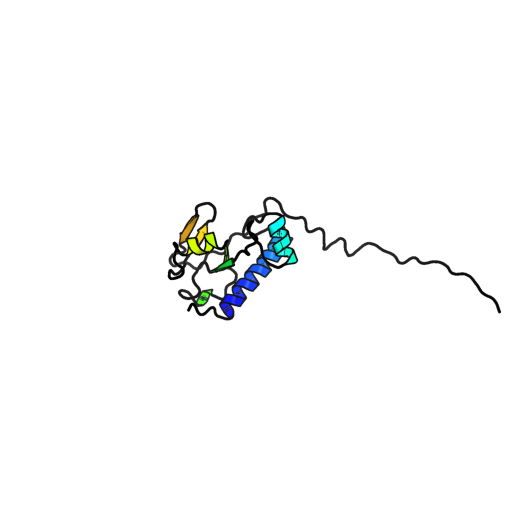 ? -34.206 -19.213 19.049 1.00 46.84 139 PRO A N 1
ATOM 1117 C CA . PRO A 1 139 ? -35.285 -20.149 18.760 1.00 46.84 139 PRO A CA 1
ATOM 1118 C C . PRO A 1 139 ? -36.596 -19.363 18.642 1.00 46.84 139 PRO A C 1
ATOM 1120 O O . PRO A 1 139 ? -36.963 -18.612 19.548 1.00 46.84 139 PRO A O 1
ATOM 1123 N N . LEU A 1 140 ? -37.315 -19.528 17.532 1.00 45.41 140 LEU A N 1
ATOM 1124 C CA . LEU A 1 140 ? -38.643 -18.948 17.355 1.00 45.41 140 LEU A CA 1
ATOM 1125 C C . LEU A 1 140 ? -39.669 -19.775 18.155 1.00 45.41 140 LEU A C 1
ATOM 1127 O O . LEU A 1 140 ? -40.330 -20.660 17.617 1.00 45.41 140 LEU A O 1
ATOM 1131 N N . GLU A 1 141 ? -39.811 -19.504 19.453 1.00 52.75 141 GLU A N 1
ATOM 1132 C CA . GLU A 1 141 ? -41.040 -19.852 20.170 1.00 52.75 141 GLU A CA 1
ATOM 1133 C C . GLU A 1 141 ? -42.057 -18.717 20.007 1.00 52.75 141 GLU A C 1
ATOM 1135 O O . GLU A 1 141 ? -41.914 -17.643 20.586 1.00 52.75 141 GLU A O 1
ATOM 1140 N N . GLN A 1 142 ? -43.136 -18.972 19.263 1.00 47.44 142 GLN A N 1
ATOM 1141 C CA . GLN A 1 142 ? -44.408 -18.287 19.486 1.00 47.44 142 GLN A CA 1
ATOM 1142 C C . GLN A 1 142 ? -45.514 -19.323 19.673 1.00 47.44 142 GLN A C 1
ATOM 1144 O O . GLN A 1 142 ? -45.957 -20.003 18.749 1.00 47.44 142 GLN A O 1
ATOM 1149 N N . LYS A 1 143 ? -45.934 -19.436 20.932 1.00 48.25 143 LYS A N 1
ATOM 1150 C CA . LYS A 1 143 ? -47.136 -20.127 21.385 1.00 48.25 143 LYS A CA 1
ATOM 1151 C C . LYS A 1 143 ? -48.281 -19.114 21.484 1.00 48.25 143 LYS A C 1
ATOM 1153 O O . LYS A 1 143 ? -48.080 -18.013 21.980 1.00 48.25 143 LYS A O 1
ATOM 1158 N N . LEU A 1 144 ? -49.474 -19.621 21.165 1.00 42.16 144 LEU A N 1
ATOM 1159 C CA . LEU A 1 144 ? -50.830 -19.099 21.384 1.00 42.16 144 LEU A CA 1
ATOM 1160 C C . LEU A 1 144 ? -51.370 -18.048 20.403 1.00 42.16 144 LEU A C 1
ATOM 1162 O O . LEU A 1 144 ? -51.068 -16.872 20.515 1.00 42.16 144 LEU A O 1
ATOM 1166 N N . GLU A 1 145 ? -52.431 -18.450 19.698 1.00 42.25 145 GLU A N 1
ATOM 1167 C CA . GLU A 1 145 ? -53.731 -17.847 19.994 1.00 42.25 145 GLU A CA 1
ATOM 1168 C C . GLU A 1 145 ? -54.870 -18.877 19.974 1.00 42.25 145 GLU A C 1
ATOM 1170 O O . GLU A 1 145 ? -54.909 -19.824 19.190 1.00 42.25 145 GLU A O 1
ATOM 1175 N N . ARG A 1 146 ? -55.757 -18.728 20.960 1.00 47.91 146 ARG A N 1
ATOM 1176 C CA . ARG A 1 146 ? -56.918 -19.568 21.245 1.00 47.91 146 ARG A CA 1
ATOM 1177 C C . ARG A 1 146 ? -58.144 -19.016 20.511 1.00 47.91 146 ARG A C 1
ATOM 1179 O O . ARG A 1 146 ? -58.429 -17.839 20.655 1.00 47.91 146 ARG A O 1
ATOM 1186 N N . LYS A 1 147 ? -58.940 -19.944 19.963 1.00 47.59 147 LYS A N 1
ATOM 1187 C CA . LYS A 1 147 ? -60.416 -19.953 19.851 1.00 47.59 147 LYS A CA 1
ATOM 1188 C C . LYS A 1 147 ? -61.107 -18.832 19.058 1.00 47.59 147 LYS A C 1
ATOM 1190 O O . LYS A 1 147 ? -61.104 -17.682 19.465 1.00 47.59 147 LYS A O 1
ATOM 1195 N N . THR A 1 148 ? -61.973 -19.243 18.131 1.00 47.75 148 THR A N 1
ATOM 1196 C CA . THR A 1 148 ? -63.386 -18.816 18.125 1.00 47.75 148 THR A CA 1
ATOM 1197 C C . THR A 1 148 ? -64.268 -19.893 17.487 1.00 47.75 148 THR A C 1
ATOM 1199 O O . THR A 1 148 ? -63.865 -20.575 16.552 1.00 47.75 148 THR A O 1
ATOM 1202 N N . ASN A 1 149 ? -65.441 -20.078 18.096 1.00 46.19 149 ASN A N 1
ATOM 1203 C CA . ASN A 1 149 ? -66.524 -20.979 17.707 1.00 46.19 149 ASN A CA 1
ATOM 1204 C C . ASN A 1 149 ? -67.221 -20.489 16.427 1.00 46.19 149 ASN A C 1
ATOM 1206 O O . ASN A 1 149 ? -67.388 -19.279 16.297 1.00 46.19 149 ASN A O 1
ATOM 1210 N N . TYR A 1 150 ? -67.710 -21.406 15.587 1.00 49.31 150 TYR A N 1
ATOM 1211 C CA . TYR A 1 150 ? -69.132 -21.573 15.229 1.00 49.31 150 TYR A CA 1
ATOM 1212 C C . TYR A 1 150 ? -69.331 -22.909 14.505 1.00 49.31 150 TYR A C 1
ATOM 1214 O O . TYR A 1 150 ? -68.426 -23.292 13.732 1.00 49.31 150 TYR A O 1
#

Solvent-accessible surface area (backbone atoms only — not comparable to full-atom values): 9013 Å² total; per-residue (Å²): 130,87,79,77,46,73,46,39,57,47,11,44,51,52,31,35,54,52,42,35,54,29,38,72,72,33,23,21,71,58,79,51,51,52,72,28,44,51,31,20,66,77,69,52,44,38,50,50,100,86,70,46,61,51,39,70,40,50,26,47,18,48,85,84,38,58,90,47,24,54,39,29,58,37,42,44,83,28,46,73,64,55,50,40,51,54,28,75,74,35,89,86,50,76,35,49,28,52,64,38,86,88,78,74,43,65,51,68,44,76,93,53,74,79,78,55,67,61,79,40,74,32,89,54,53,62,81,75,88,72,74,75,73,80,79,74,87,80,85,89,82,82,82,87,87,82,88,82,90,134

Secondary structure (DSSP, 8-state):
-----HHHHHHHHHHHHHHHHHHHTTEESS---HHHHHHHHHHSS-B-TTSPBPEEEESB-TTT-GGGTT-GGGEEEE-HHHHHHHTTT-TTSPPBEEEETTTTEEEE-TTSPPPPPP-EE-SS------SSTTSS--------------

Radius of gyration: 22.4 Å; Cα contacts (8 Å, |Δi|>4): 217; chains: 1; bounding box: 89×37×40 Å